Protein AF-A0A821XJA8-F1 (afdb_monomer)

Solvent-accessible surface area (backbone atoms only — not comparable to full-atom values): 6713 Å² total; per-residue (Å²): 133,84,82,81,75,86,78,80,73,77,73,74,68,84,65,78,83,58,29,36,36,31,45,61,35,65,65,41,62,67,61,52,49,42,43,74,75,66,48,59,68,94,32,45,37,33,23,23,78,58,64,69,39,60,55,50,32,31,68,74,67,68,49,44,71,65,47,57,76,68,61,30,64,50,74,44,53,100,81,36,68,76,60,52,75,72,55,80,88,55,79,36,81,44,72,70,83,52,71,86,81,58,55,90,85,80,104

Sequence (107 aa):
MPGKNLNTHAFAVKNDGATLIDFGCYLDQDIRHLVCDGVALGQLCGYDLDPFFIELRYELFRDGEIMRQKKILSEGAIFDDEFLSQVEPADYLYVGSFIHLFDATTQ

Mean predicted aligned error: 7.55 Å

Foldseek 3Di:
DDDPPPPPDPPPPDDDLFAEEEEQCQLVPVVVVVVVVPRDLLRAAYEYADCVSVVVSCVVVVCCVVNVVSNRYDYDDPPDPVRVVVDDDGPYYHYPPPCVVDDPVPD

Structure (mmCIF, N/CA/C/O backbone):
data_AF-A0A821XJA8-F1
#
_entry.id   AF-A0A821XJA8-F1
#
loop_
_atom_site.group_PDB
_atom_site.id
_atom_site.type_symbol
_atom_site.label_atom_id
_atom_site.label_alt_id
_atom_site.label_comp_id
_atom_site.label_asym_id
_atom_site.label_entity_id
_atom_site.label_seq_id
_atom_site.pdbx_PDB_ins_code
_atom_site.Cartn_x
_atom_site.Cartn_y
_atom_site.Cartn_z
_atom_site.occupancy
_atom_site.B_iso_or_equiv
_atom_site.auth_seq_id
_atom_site.auth_comp_id
_atom_site.auth_asym_id
_atom_site.auth_atom_id
_atom_site.pdbx_PDB_model_num
ATOM 1 N N . MET A 1 1 ? -48.395 3.935 17.322 1.00 41.75 1 MET A N 1
ATOM 2 C CA . MET A 1 1 ? -47.707 2.748 16.766 1.00 41.75 1 MET A CA 1
ATOM 3 C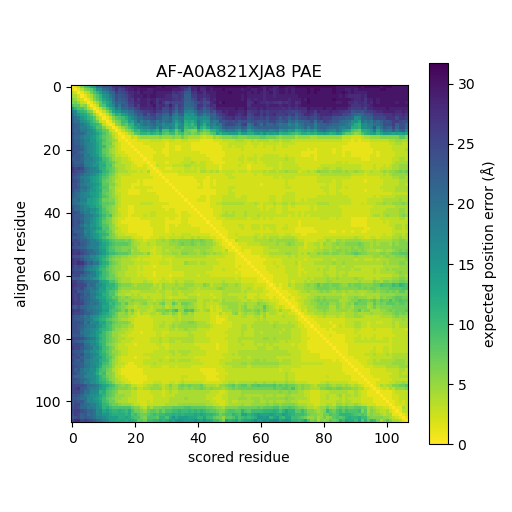 C . MET A 1 1 ? -46.261 2.787 17.240 1.00 41.75 1 MET A C 1
ATOM 5 O O . MET A 1 1 ? -45.710 3.882 17.254 1.00 41.75 1 MET A O 1
ATOM 9 N N . PRO A 1 2 ? -45.692 1.668 17.716 1.00 39.12 2 PRO A N 1
ATOM 10 C CA . PRO A 1 2 ? -44.370 1.642 18.336 1.00 39.12 2 PRO A CA 1
ATOM 11 C C . PRO A 1 2 ? -43.270 1.899 17.299 1.00 39.12 2 PRO A C 1
ATOM 13 O O . PRO A 1 2 ? -43.425 1.569 16.122 1.00 39.12 2 PRO A O 1
ATOM 16 N N . GLY A 1 3 ? -42.184 2.529 17.752 1.00 48.91 3 GLY A N 1
ATOM 17 C CA . GLY A 1 3 ? -41.041 2.919 16.935 1.00 48.91 3 GLY A CA 1
ATOM 18 C C . GLY A 1 3 ? -40.404 1.727 16.228 1.00 48.91 3 GLY A C 1
ATOM 19 O O . GLY A 1 3 ? -40.116 0.700 16.841 1.00 48.91 3 GLY A O 1
ATOM 20 N N . LYS A 1 4 ? -40.176 1.872 14.922 1.00 43.41 4 LYS A N 1
ATOM 21 C CA . LYS A 1 4 ? -39.330 0.949 14.170 1.00 43.41 4 LYS A CA 1
ATOM 22 C C . LYS A 1 4 ? -37.896 1.114 14.671 1.00 43.41 4 LYS A C 1
ATOM 24 O O . LYS A 1 4 ? -37.245 2.105 14.359 1.00 43.41 4 LYS A O 1
ATOM 29 N N . ASN A 1 5 ? -37.422 0.140 15.444 1.00 44.12 5 ASN A N 1
ATOM 30 C CA . ASN A 1 5 ? -35.996 -0.082 15.646 1.00 44.12 5 ASN A CA 1
ATOM 31 C C . ASN A 1 5 ? -35.363 -0.331 14.271 1.00 44.12 5 ASN A C 1
ATOM 33 O O . ASN A 1 5 ? -35.61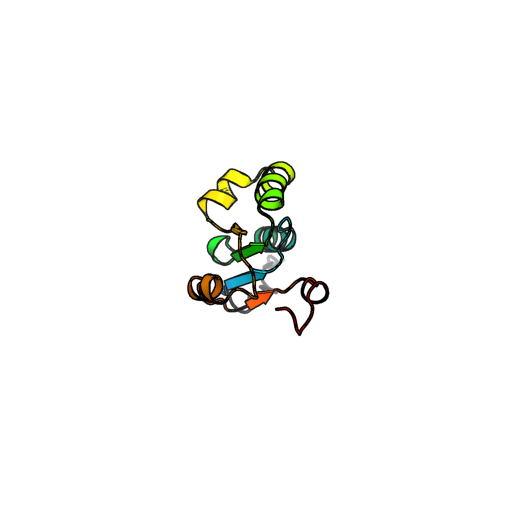4 -1.362 13.649 1.00 44.12 5 ASN A O 1
ATOM 37 N N . LEU A 1 6 ? -34.553 0.617 13.800 1.00 49.91 6 LEU A N 1
ATOM 38 C CA . LEU A 1 6 ? -33.818 0.540 12.531 1.00 49.91 6 LEU A CA 1
ATOM 39 C C . LEU A 1 6 ? -32.637 -0.456 12.567 1.00 49.91 6 LEU A C 1
ATOM 41 O O . LEU A 1 6 ? -31.915 -0.587 11.588 1.00 49.91 6 LEU A O 1
ATOM 45 N N . ASN A 1 7 ? -32.471 -1.218 13.652 1.00 49.31 7 ASN A N 1
ATOM 46 C CA . ASN A 1 7 ? -31.355 -2.146 13.848 1.00 49.31 7 ASN A CA 1
ATOM 47 C C . ASN A 1 7 ? -31.755 -3.605 13.575 1.00 49.31 7 ASN A C 1
ATOM 49 O O . ASN A 1 7 ? -31.724 -4.423 14.490 1.00 49.31 7 ASN A O 1
ATOM 53 N N . THR A 1 8 ? -32.168 -3.956 12.354 1.00 42.84 8 THR A N 1
ATOM 54 C CA . THR A 1 8 ? -32.456 -5.375 12.018 1.00 42.84 8 THR A CA 1
ATOM 55 C C . THR A 1 8 ? -31.569 -5.997 10.948 1.00 42.84 8 THR A C 1
ATOM 57 O O . THR A 1 8 ? -31.634 -7.207 10.763 1.00 42.84 8 THR A O 1
ATOM 60 N N . HIS A 1 9 ? -30.638 -5.245 10.361 1.00 46.31 9 HIS A N 1
ATOM 61 C CA . HIS A 1 9 ? -29.560 -5.813 9.549 1.00 46.31 9 HIS A CA 1
ATOM 62 C C . HIS A 1 9 ? -28.240 -5.117 9.879 1.00 46.31 9 HIS A C 1
ATOM 64 O O . HIS A 1 9 ? -27.657 -4.436 9.043 1.00 46.31 9 HIS A O 1
ATOM 70 N N . ALA A 1 10 ? -27.768 -5.261 11.121 1.00 50.31 10 ALA A N 1
ATOM 71 C CA . ALA A 1 10 ? -26.337 -5.128 11.346 1.00 50.31 10 ALA A CA 1
ATOM 72 C C . ALA A 1 10 ? -25.695 -6.264 10.542 1.00 50.31 10 ALA A C 1
ATOM 74 O O . ALA A 1 10 ? -25.738 -7.422 10.960 1.00 50.31 10 ALA A O 1
ATOM 75 N N . PHE A 1 11 ? -25.213 -5.962 9.336 1.00 50.88 11 PHE A N 1
ATOM 76 C CA . PHE A 1 11 ? -24.294 -6.851 8.650 1.00 50.88 11 PHE A CA 1
ATOM 77 C C . PHE A 1 11 ? -23.124 -7.012 9.612 1.00 50.88 11 PHE A C 1
ATOM 79 O O . PHE A 1 11 ? -22.392 -6.058 9.864 1.00 50.88 11 PHE A O 1
ATOM 86 N N . ALA A 1 12 ? -23.022 -8.176 10.252 1.00 50.12 12 ALA A N 1
ATOM 87 C CA . ALA A 1 12 ? -21.843 -8.489 11.031 1.00 50.12 12 ALA A CA 1
ATOM 88 C C . ALA A 1 12 ? -20.665 -8.399 10.059 1.00 50.12 12 ALA A C 1
ATOM 90 O O . ALA A 1 12 ? -20.620 -9.153 9.083 1.00 50.12 12 ALA A O 1
ATOM 91 N N . VAL A 1 13 ? -19.773 -7.434 10.283 1.00 57.56 13 VAL A N 1
ATOM 92 C CA . VAL A 1 13 ? -18.546 -7.308 9.502 1.00 57.56 13 VAL A CA 1
ATOM 93 C C . VAL A 1 13 ? -17.775 -8.598 9.734 1.00 57.56 13 VAL A C 1
ATOM 95 O O . VAL A 1 13 ? -17.372 -8.919 10.853 1.00 57.56 13 VAL A O 1
ATOM 98 N N . LYS A 1 14 ? -17.675 -9.413 8.686 1.00 56.94 14 LYS A N 1
ATOM 99 C CA . LYS A 1 14 ? -16.933 -10.665 8.740 1.00 56.94 14 LYS A CA 1
ATOM 100 C C . LYS A 1 14 ? -15.455 -10.264 8.803 1.00 56.94 14 LYS A C 1
ATOM 102 O O . LYS A 1 14 ? -14.973 -9.658 7.857 1.00 56.94 14 LYS A O 1
ATOM 107 N N . ASN A 1 15 ? -14.788 -10.587 9.912 1.00 68.88 15 ASN A N 1
ATOM 108 C CA . ASN A 1 15 ? -13.381 -10.275 10.208 1.00 68.88 15 ASN A CA 1
ATOM 109 C C . ASN A 1 15 ? -13.087 -8.800 10.548 1.00 68.88 15 ASN A C 1
ATOM 111 O O . ASN A 1 15 ? -12.221 -8.168 9.947 1.00 68.88 15 ASN A O 1
ATOM 115 N N . ASP A 1 16 ? -13.791 -8.276 11.556 1.00 80.38 16 ASP A N 1
ATOM 116 C CA . ASP A 1 16 ? -13.417 -7.022 12.223 1.00 80.38 16 ASP A CA 1
ATOM 117 C C . ASP A 1 16 ? -11.957 -7.089 12.713 1.00 80.38 16 ASP A C 1
ATOM 119 O O . ASP A 1 16 ? -11.578 -8.016 13.433 1.00 80.38 16 ASP A O 1
ATOM 123 N N . GLY A 1 17 ? -11.133 -6.140 12.271 1.00 87.50 17 GLY A N 1
ATOM 124 C CA . GLY A 1 17 ? -9.701 -6.082 12.573 1.00 87.50 17 GLY A CA 1
ATOM 125 C C . GLY A 1 17 ? -8.755 -6.795 11.598 1.00 87.50 17 GLY A C 1
ATOM 126 O O . GLY A 1 17 ? -7.548 -6.671 11.787 1.00 87.50 17 GLY A O 1
ATOM 127 N N . ALA A 1 18 ? -9.242 -7.488 10.560 1.00 93.38 18 ALA A N 1
ATOM 128 C CA . ALA A 1 18 ? -8.349 -8.123 9.583 1.00 93.38 18 ALA A CA 1
ATOM 129 C C . ALA A 1 18 ? -7.505 -7.104 8.808 1.00 93.38 18 ALA A C 1
ATOM 131 O O . ALA A 1 18 ? -7.980 -6.005 8.510 1.00 93.38 18 ALA A O 1
ATOM 132 N N . THR A 1 19 ? -6.276 -7.476 8.462 1.00 95.31 19 THR A N 1
ATOM 133 C CA . THR A 1 19 ? -5.343 -6.616 7.729 1.00 95.31 19 THR A CA 1
ATOM 134 C C . THR A 1 19 ? -5.238 -6.983 6.251 1.00 95.31 19 THR A C 1
ATOM 136 O O . THR A 1 19 ? -5.470 -8.125 5.848 1.00 95.31 19 THR A O 1
ATOM 139 N N . LEU A 1 20 ? -4.893 -6.000 5.420 1.00 96.00 20 LEU A N 1
ATOM 140 C CA . LEU A 1 20 ? -4.734 -6.157 3.979 1.00 96.00 20 LEU A CA 1
ATOM 141 C C . LEU A 1 20 ? -3.471 -5.448 3.493 1.00 96.00 20 LEU A C 1
ATOM 143 O O . LEU A 1 20 ? -3.229 -4.292 3.841 1.00 96.00 20 LEU A O 1
ATOM 147 N N . ILE A 1 21 ? -2.713 -6.137 2.641 1.00 97.06 21 ILE A N 1
ATOM 148 C CA . ILE A 1 21 ? -1.657 -5.540 1.822 1.00 97.06 21 ILE A CA 1
ATOM 149 C C . ILE A 1 21 ? -2.132 -5.483 0.369 1.00 97.06 21 ILE A C 1
ATOM 151 O O . ILE A 1 21 ? -2.557 -6.497 -0.184 1.00 97.06 21 ILE A O 1
ATOM 155 N N . ASP A 1 22 ? -2.034 -4.308 -0.241 1.00 96.31 22 ASP A N 1
ATOM 156 C CA . ASP A 1 22 ? -2.258 -4.059 -1.664 1.00 96.31 22 ASP A CA 1
ATOM 157 C C . ASP A 1 22 ? -0.905 -3.913 -2.377 1.00 96.31 22 ASP A C 1
ATOM 159 O O . ASP A 1 22 ? -0.172 -2.947 -2.151 1.00 96.31 22 ASP A O 1
ATOM 163 N N . PHE A 1 23 ? -0.549 -4.893 -3.206 1.00 95.75 23 PHE A N 1
ATOM 164 C CA . PHE A 1 23 ? 0.637 -4.815 -4.057 1.00 95.75 23 PHE A CA 1
ATOM 165 C C . PHE A 1 23 ? 0.274 -4.248 -5.429 1.00 95.75 23 PHE A C 1
ATOM 167 O O . PHE A 1 23 ? -0.757 -4.601 -6.001 1.00 95.75 23 PHE A O 1
ATOM 174 N N . GLY A 1 24 ? 1.156 -3.418 -5.988 1.00 94.06 24 GLY A N 1
ATOM 175 C CA . GLY A 1 24 ? 0.878 -2.715 -7.241 1.00 94.06 24 GLY A CA 1
ATOM 176 C C . GLY A 1 24 ? -0.253 -1.699 -7.079 1.00 94.06 24 GLY A C 1
ATOM 177 O O . GLY A 1 24 ? -1.118 -1.584 -7.948 1.00 94.06 24 GLY A O 1
ATOM 178 N N . CYS A 1 25 ? -0.276 -1.004 -5.939 1.00 93.44 25 CYS A N 1
ATOM 179 C CA . CYS A 1 25 ? -1.379 -0.141 -5.525 1.00 93.44 25 CYS A CA 1
ATOM 180 C C . CYS A 1 25 ? -1.504 1.162 -6.344 1.00 93.44 25 CYS A C 1
ATOM 182 O O . CYS A 1 25 ? -2.520 1.855 -6.259 1.00 93.44 25 CYS A O 1
ATOM 184 N N . TYR A 1 26 ? -0.512 1.501 -7.173 1.00 93.19 26 TYR A N 1
ATOM 185 C CA . TYR A 1 26 ? -0.443 2.657 -8.069 1.00 93.19 26 TYR A CA 1
ATOM 186 C C . TYR A 1 26 ? -0.703 4.006 -7.373 1.00 93.19 26 TYR A C 1
ATOM 188 O O . TYR A 1 26 ? 0.220 4.661 -6.886 1.00 93.19 26 TYR A O 1
ATOM 196 N N . LEU A 1 27 ? -1.966 4.437 -7.325 1.00 92.25 27 LEU A N 1
ATOM 197 C CA . LEU A 1 27 ? -2.419 5.673 -6.672 1.00 92.25 27 LEU A CA 1
ATOM 198 C C . LEU A 1 27 ? -3.306 5.402 -5.438 1.00 92.25 27 LEU A C 1
ATOM 200 O O . LEU A 1 27 ? -3.909 6.327 -4.905 1.00 92.25 27 LEU A O 1
ATOM 204 N N . ASP A 1 28 ? -3.425 4.146 -5.011 1.00 90.44 28 ASP A N 1
ATOM 205 C CA . ASP A 1 28 ? -4.230 3.619 -3.896 1.00 90.44 28 ASP A CA 1
ATOM 206 C C . ASP A 1 28 ? -5.687 4.070 -3.890 1.00 90.44 28 ASP A C 1
ATOM 208 O O . ASP A 1 28 ? -6.215 4.592 -2.903 1.00 90.44 28 ASP A O 1
ATOM 212 N N . GLN A 1 29 ? -6.357 3.878 -5.019 1.00 91.94 29 GLN A N 1
ATOM 213 C CA . GLN A 1 29 ? -7.801 4.087 -5.095 1.00 91.94 29 GLN A CA 1
ATOM 214 C C . GLN A 1 29 ? -8.549 3.041 -4.263 1.00 91.94 29 GLN A C 1
ATOM 216 O O . GLN A 1 29 ? -9.467 3.400 -3.528 1.00 91.94 29 GLN A O 1
ATOM 221 N N . ASP A 1 30 ? -8.106 1.784 -4.311 1.00 92.69 30 ASP A N 1
ATOM 222 C CA . ASP A 1 30 ? -8.749 0.676 -3.602 1.00 92.69 30 ASP A CA 1
ATOM 223 C C . ASP A 1 30 ? -8.574 0.806 -2.078 1.00 92.69 30 ASP A C 1
ATOM 225 O O . ASP A 1 30 ? -9.552 0.716 -1.335 1.00 92.69 30 ASP A O 1
ATOM 229 N N . ILE A 1 31 ? -7.376 1.161 -1.594 1.00 93.00 31 ILE A N 1
ATOM 230 C CA . ILE A 1 31 ? -7.147 1.483 -0.171 1.00 93.00 31 ILE A CA 1
ATOM 231 C C . ILE A 1 31 ? -8.062 2.626 0.289 1.00 93.00 31 ILE A C 1
ATOM 233 O O . ILE A 1 31 ? -8.687 2.533 1.346 1.00 93.00 31 ILE A O 1
ATOM 237 N N . ARG A 1 32 ? -8.179 3.707 -0.492 1.00 92.50 32 ARG A N 1
ATOM 238 C CA . ARG A 1 32 ? -9.051 4.842 -0.142 1.00 92.50 32 ARG A CA 1
ATOM 239 C C . ARG A 1 32 ? -10.524 4.453 -0.131 1.00 92.50 32 ARG A C 1
ATOM 241 O O . ARG A 1 32 ? -11.258 4.918 0.737 1.00 92.50 32 ARG A O 1
ATOM 248 N N . HIS A 1 33 ? -10.939 3.578 -1.041 1.00 93.25 33 HIS A N 1
ATOM 249 C CA . HIS A 1 33 ? -12.283 3.012 -1.042 1.00 93.25 33 HIS A CA 1
ATOM 250 C C . HIS A 1 33 ? -12.563 2.250 0.258 1.00 93.25 33 HIS A C 1
ATOM 252 O O . HIS A 1 33 ? -13.565 2.514 0.915 1.00 93.25 33 HIS A O 1
ATOM 258 N N . LEU A 1 34 ? -11.638 1.387 0.690 1.00 92.50 34 LEU A N 1
ATOM 259 C CA . LEU A 1 34 ? -11.764 0.636 1.945 1.00 92.50 34 LEU A CA 1
ATOM 260 C C . LEU A 1 34 ? -11.837 1.555 3.172 1.00 92.50 34 LEU A C 1
ATOM 262 O O . LEU A 1 34 ? -12.633 1.316 4.080 1.00 92.50 34 LEU A O 1
ATOM 266 N N . VAL A 1 35 ? -11.055 2.637 3.194 1.00 91.62 35 VAL A N 1
ATOM 267 C CA . VAL A 1 35 ? -11.139 3.653 4.257 1.00 91.62 35 VAL A CA 1
ATOM 268 C C . VAL A 1 35 ? -12.508 4.336 4.259 1.00 91.62 35 VAL A C 1
ATOM 270 O O . VAL A 1 35 ? -13.095 4.524 5.326 1.00 91.62 35 VAL A O 1
ATOM 273 N N . CYS A 1 36 ? -13.046 4.686 3.086 1.00 90.88 36 CYS A N 1
ATOM 274 C CA . CYS A 1 36 ? -14.397 5.238 2.958 1.00 90.88 36 CYS A CA 1
ATOM 275 C C . CYS A 1 36 ? -15.483 4.265 3.442 1.00 90.88 36 CYS A C 1
ATOM 277 O O . CYS A 1 36 ? -16.458 4.711 4.047 1.00 90.88 36 CYS A O 1
ATOM 279 N N . ASP A 1 37 ? -15.283 2.961 3.247 1.00 90.44 37 ASP A N 1
ATOM 280 C CA . ASP A 1 37 ? -16.167 1.897 3.738 1.00 90.44 37 ASP A CA 1
ATOM 281 C C . ASP A 1 37 ? -16.006 1.607 5.243 1.00 90.44 37 ASP A C 1
ATOM 283 O O . ASP A 1 37 ? -16.748 0.804 5.813 1.00 90.44 37 ASP A O 1
ATOM 287 N N . GLY A 1 38 ? -15.081 2.296 5.917 1.00 89.38 38 GLY A N 1
ATOM 288 C CA . GLY A 1 38 ? -14.908 2.251 7.367 1.00 89.38 38 GLY A CA 1
ATOM 289 C C . GLY A 1 38 ? -13.781 1.345 7.858 1.00 89.38 38 GLY A C 1
ATOM 290 O O . GLY A 1 38 ? -13.668 1.145 9.068 1.00 89.38 38 GLY A O 1
ATOM 291 N N . VAL A 1 39 ? -12.930 0.821 6.971 1.00 91.00 39 VAL A N 1
ATOM 292 C CA . VAL A 1 39 ? -11.725 0.084 7.378 1.00 91.00 39 VAL A CA 1
ATOM 293 C C . VAL A 1 39 ? -10.726 1.053 8.011 1.00 91.00 39 VAL A C 1
ATOM 295 O O . VAL A 1 39 ? -10.434 2.123 7.470 1.00 91.00 39 VAL A O 1
ATOM 298 N N . ALA A 1 40 ? -10.186 0.701 9.180 1.00 91.44 40 ALA A N 1
ATOM 299 C CA . ALA A 1 40 ? -9.229 1.565 9.852 1.00 91.44 40 ALA A CA 1
ATOM 300 C C . ALA A 1 40 ? -7.908 1.599 9.076 1.00 91.44 40 ALA A C 1
ATOM 302 O O . ALA A 1 40 ? -7.387 0.561 8.683 1.00 91.44 40 ALA A O 1
ATOM 303 N N . LEU A 1 41 ? -7.304 2.784 8.942 1.00 91.31 41 LEU A N 1
ATOM 304 C CA . LEU A 1 41 ? -6.022 2.953 8.244 1.00 91.31 41 LEU A CA 1
ATOM 305 C C . LEU A 1 41 ? -4.947 1.970 8.730 1.00 91.31 41 LEU A C 1
ATOM 307 O O . LEU A 1 41 ? -4.230 1.415 7.918 1.00 91.31 41 LEU A O 1
ATOM 311 N N . GLY A 1 42 ? -4.870 1.691 10.035 1.00 91.75 42 GLY A N 1
ATOM 312 C CA . GLY A 1 42 ? -3.884 0.752 10.589 1.00 91.75 42 GLY A CA 1
ATOM 313 C C . GLY A 1 42 ? -4.057 -0.713 10.163 1.00 91.75 42 GLY A C 1
ATOM 314 O O . GLY A 1 42 ? -3.215 -1.529 10.515 1.00 91.75 42 GLY A O 1
ATOM 315 N N . GLN A 1 43 ? -5.132 -1.047 9.449 1.00 93.44 43 GLN A N 1
ATOM 316 C CA . GLN A 1 43 ? -5.366 -2.371 8.872 1.00 93.44 43 GLN A CA 1
ATOM 317 C C . GLN A 1 43 ? -4.873 -2.481 7.425 1.00 93.44 43 GLN A C 1
ATOM 319 O O . GLN A 1 43 ? -4.925 -3.565 6.856 1.00 93.44 43 GLN A O 1
ATOM 324 N N . LEU A 1 44 ? -4.449 -1.380 6.806 1.00 94.94 44 LEU A N 1
ATOM 325 C CA . LEU A 1 44 ? -4.151 -1.317 5.381 1.00 94.94 44 LEU A CA 1
ATOM 326 C C . LEU A 1 44 ? -2.674 -1.000 5.173 1.00 94.94 44 LEU A C 1
ATOM 328 O O . LEU A 1 44 ? -2.110 -0.154 5.864 1.00 94.94 44 LEU A O 1
ATOM 332 N N . CYS A 1 45 ? -2.065 -1.644 4.188 1.00 95.50 45 CYS A N 1
ATOM 333 C CA . CYS A 1 45 ? -0.747 -1.290 3.687 1.00 95.50 45 CYS A CA 1
ATOM 334 C C . CYS A 1 45 ? -0.739 -1.381 2.157 1.00 95.50 45 CYS A C 1
ATOM 336 O O . CYS A 1 45 ? -1.407 -2.244 1.592 1.00 95.50 45 CYS A O 1
ATOM 338 N N . GLY A 1 46 ? -0.010 -0.494 1.490 1.00 94.50 46 GLY A N 1
ATOM 339 C CA . GLY A 1 46 ? 0.112 -0.444 0.038 1.00 94.50 46 GLY A CA 1
ATOM 340 C C . GLY A 1 46 ? 1.566 -0.322 -0.395 1.00 94.50 46 GLY A C 1
ATOM 341 O O . GLY A 1 46 ? 2.301 0.521 0.131 1.00 94.50 46 GLY A O 1
ATOM 342 N N . TYR A 1 47 ? 1.953 -1.133 -1.377 1.00 94.69 47 TYR A N 1
ATOM 343 C CA . TYR A 1 47 ? 3.282 -1.112 -1.979 1.00 94.69 47 TYR A CA 1
ATOM 344 C C . TYR A 1 47 ? 3.204 -0.990 -3.498 1.00 94.69 47 TYR A C 1
ATOM 346 O O . TYR A 1 47 ? 2.460 -1.718 -4.156 1.00 94.69 47 TYR A O 1
ATOM 354 N N . ASP A 1 48 ? 4.014 -0.095 -4.057 1.00 93.69 48 ASP A N 1
ATOM 355 C CA . ASP A 1 48 ? 4.222 0.025 -5.501 1.00 93.69 48 ASP A CA 1
ATOM 356 C C . ASP A 1 48 ? 5.712 0.225 -5.811 1.00 93.69 48 ASP A C 1
ATOM 358 O O . ASP A 1 48 ? 6.492 0.571 -4.925 1.00 93.69 48 ASP A O 1
ATOM 362 N N . LEU A 1 49 ? 6.113 0.006 -7.061 1.00 91.56 49 LEU A N 1
ATOM 363 C CA . LEU A 1 49 ? 7.512 0.057 -7.484 1.00 91.56 49 LEU A CA 1
ATOM 364 C C . LEU A 1 49 ? 8.013 1.481 -7.702 1.00 91.56 49 LEU A C 1
ATOM 366 O O . LEU A 1 49 ? 9.189 1.751 -7.487 1.00 91.56 49 LEU A O 1
ATOM 370 N N . ASP A 1 50 ? 7.155 2.374 -8.199 1.00 88.44 50 ASP A N 1
ATOM 371 C CA . ASP A 1 50 ? 7.609 3.684 -8.662 1.00 88.44 50 ASP A CA 1
ATOM 372 C C . ASP A 1 50 ? 7.288 4.790 -7.636 1.00 88.44 50 ASP A C 1
ATOM 374 O O . ASP A 1 50 ? 6.119 5.174 -7.459 1.00 88.44 50 ASP A O 1
ATOM 378 N N . PRO A 1 51 ? 8.314 5.367 -6.978 1.00 83.19 51 PRO A N 1
ATOM 379 C CA . PRO A 1 51 ? 8.128 6.433 -6.003 1.00 83.19 51 PRO A CA 1
ATOM 380 C C . PRO A 1 51 ? 7.563 7.721 -6.618 1.00 83.19 51 PRO A C 1
ATOM 382 O O . PRO A 1 51 ? 7.012 8.551 -5.892 1.00 83.19 51 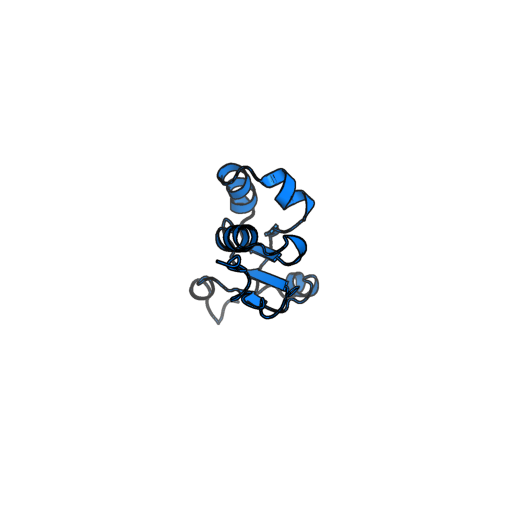PRO A O 1
ATOM 385 N N . PHE A 1 52 ? 7.614 7.902 -7.942 1.00 87.50 52 PHE A N 1
ATOM 386 C CA . PHE A 1 52 ? 6.942 9.020 -8.607 1.00 87.50 52 PHE A CA 1
ATOM 387 C C . PHE A 1 52 ? 5.434 9.029 -8.317 1.00 87.50 52 PHE A C 1
ATOM 389 O O . PHE A 1 52 ? 4.858 10.077 -8.003 1.00 87.50 52 PHE A O 1
ATOM 396 N N . PHE A 1 53 ? 4.789 7.858 -8.340 1.00 85.38 53 PHE A N 1
ATOM 397 C CA . PHE A 1 53 ? 3.363 7.759 -8.033 1.00 85.38 53 PHE A CA 1
ATOM 398 C C . PHE A 1 53 ? 3.073 7.972 -6.544 1.00 85.38 53 PHE A C 1
ATOM 400 O O . PHE A 1 53 ? 1.949 8.339 -6.197 1.00 85.38 53 PHE A O 1
ATOM 407 N N . ILE A 1 54 ? 4.066 7.798 -5.658 1.00 80.62 54 ILE A N 1
ATOM 408 C CA . ILE A 1 54 ? 3.951 8.115 -4.222 1.00 80.62 54 ILE A CA 1
ATOM 409 C C . ILE A 1 54 ? 3.679 9.597 -4.006 1.00 80.62 54 ILE A C 1
ATOM 411 O O . ILE A 1 54 ? 2.794 9.936 -3.232 1.00 80.62 54 ILE A O 1
ATOM 415 N N . GLU A 1 55 ? 4.364 10.496 -4.697 1.00 85.62 55 GLU A N 1
ATOM 416 C CA . GLU A 1 55 ? 4.095 11.926 -4.522 1.00 85.62 55 GLU A CA 1
ATOM 417 C C . GLU A 1 55 ? 2.808 12.356 -5.238 1.00 85.62 55 GLU A C 1
ATOM 419 O O . GLU A 1 55 ? 1.980 13.069 -4.661 1.00 85.62 55 GLU A O 1
ATOM 424 N N . LEU A 1 56 ? 2.581 11.842 -6.451 1.00 91.31 56 LEU A N 1
ATOM 425 C CA . LEU A 1 56 ? 1.416 12.196 -7.263 1.00 91.31 56 LEU A CA 1
ATOM 426 C C . LEU A 1 56 ? 0.083 11.872 -6.574 1.00 91.31 56 LEU A C 1
ATOM 428 O O . LEU A 1 56 ? -0.860 12.663 -6.639 1.00 91.31 56 LEU A O 1
ATOM 432 N N . ARG A 1 57 ? -0.024 10.728 -5.891 1.00 89.25 57 ARG A N 1
ATOM 433 C CA . ARG A 1 57 ? -1.273 10.354 -5.210 1.00 89.25 57 ARG A CA 1
ATOM 434 C C . ARG A 1 57 ? -1.640 11.324 -4.087 1.00 89.25 57 ARG A C 1
ATOM 436 O O . ARG A 1 57 ? -2.812 11.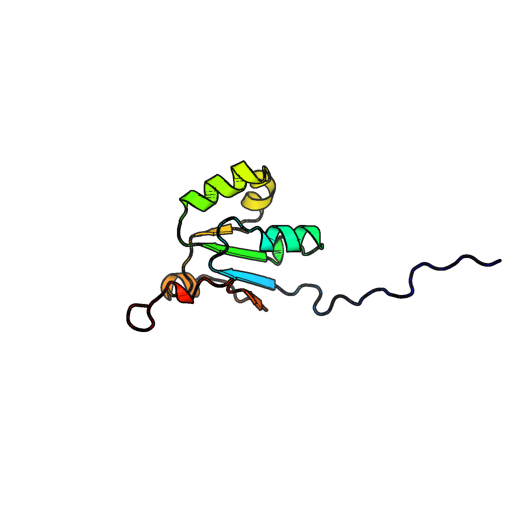653 -3.930 1.00 89.25 57 ARG A O 1
ATOM 443 N N . TYR A 1 58 ? -0.667 11.843 -3.338 1.00 90.25 58 TYR A N 1
ATOM 444 C CA . TYR A 1 58 ? -0.966 12.804 -2.275 1.00 90.25 58 TYR A CA 1
ATOM 445 C C . TYR A 1 58 ? -1.423 14.149 -2.830 1.00 90.25 58 TYR A C 1
ATOM 447 O O . TYR A 1 58 ? -2.294 14.783 -2.236 1.00 90.25 58 TYR A O 1
ATOM 455 N N . GLU A 1 59 ? -0.881 14.572 -3.973 1.00 91.62 59 GLU A N 1
ATOM 456 C CA . GLU A 1 59 ? -1.368 15.757 -4.679 1.00 91.62 59 GLU A CA 1
ATOM 457 C C . GLU A 1 59 ? -2.808 15.559 -5.176 1.00 91.62 59 GLU A C 1
ATOM 459 O O . GLU A 1 59 ? -3.661 16.430 -4.979 1.00 91.62 59 GLU A O 1
ATOM 464 N N . LEU A 1 60 ? -3.091 14.395 -5.769 1.00 94.31 60 LEU A N 1
ATOM 465 C CA . LEU A 1 60 ? -4.396 14.062 -6.337 1.00 94.31 60 LEU A CA 1
ATOM 466 C C . LEU A 1 60 ? -5.502 14.015 -5.273 1.00 94.31 60 LEU A C 1
ATOM 468 O O . LEU A 1 60 ? -6.564 14.610 -5.464 1.00 94.31 60 LEU A O 1
ATOM 472 N N . PHE A 1 61 ? -5.255 13.328 -4.155 1.00 92.75 61 PHE A N 1
ATOM 473 C CA . PHE A 1 61 ? -6.264 13.092 -3.115 1.00 92.75 61 PHE A CA 1
ATOM 474 C C . PHE A 1 61 ? -6.233 14.107 -1.971 1.00 92.75 61 PHE A C 1
ATOM 476 O O . PHE A 1 61 ? -7.206 14.214 -1.227 1.00 92.75 61 PHE A O 1
ATOM 483 N N . ARG A 1 62 ? -5.156 14.896 -1.850 1.00 92.44 62 ARG A N 1
ATOM 484 C CA . ARG A 1 62 ? -4.979 15.942 -0.825 1.00 92.44 62 ARG A CA 1
ATOM 485 C C . ARG A 1 62 ? -5.111 15.427 0.614 1.00 92.44 62 ARG A C 1
ATOM 487 O O . ARG A 1 62 ? -5.558 16.152 1.498 1.00 92.44 62 ARG A O 1
ATOM 494 N N . ASP A 1 63 ? -4.693 14.188 0.848 1.00 90.44 63 ASP A N 1
ATOM 495 C CA . ASP A 1 63 ? -4.813 13.464 2.122 1.00 90.44 63 ASP A CA 1
ATOM 496 C C . ASP A 1 63 ? -3.456 13.068 2.731 1.00 90.44 63 ASP A C 1
ATOM 498 O O . ASP A 1 63 ? -3.383 12.297 3.694 1.00 90.44 63 ASP A O 1
ATOM 502 N N . GLY A 1 64 ? -2.363 13.612 2.186 1.00 85.94 64 GLY A N 1
ATOM 503 C CA . GLY A 1 64 ? -1.007 13.177 2.511 1.00 85.94 64 GLY A CA 1
ATOM 504 C C . GLY A 1 64 ? -0.614 13.303 3.980 1.00 85.94 64 GLY A C 1
ATOM 505 O O . GLY A 1 64 ? 0.176 12.493 4.449 1.00 85.94 64 GLY A O 1
ATOM 506 N N . GLU A 1 65 ? -1.177 14.248 4.737 1.00 87.62 65 GLU A N 1
ATOM 507 C CA . GLU A 1 65 ? -0.885 14.377 6.172 1.00 87.62 65 GLU A CA 1
ATOM 508 C C . GLU A 1 65 ? -1.269 13.103 6.945 1.00 87.62 65 GLU A C 1
ATOM 510 O O . GLU A 1 65 ? -0.438 12.512 7.638 1.00 87.62 65 GLU A O 1
ATOM 515 N N . ILE A 1 66 ? -2.507 12.637 6.764 1.00 86.75 66 ILE A N 1
ATOM 516 C CA . ILE A 1 66 ? -3.055 11.478 7.476 1.00 86.75 66 ILE A CA 1
ATOM 517 C C . ILE A 1 66 ? -2.376 10.190 7.000 1.00 86.75 66 ILE A C 1
ATOM 519 O O . ILE A 1 66 ? -1.948 9.365 7.812 1.00 86.75 66 ILE A O 1
ATOM 523 N N . MET A 1 67 ? -2.240 10.030 5.683 1.00 87.12 67 MET A N 1
ATOM 524 C CA . MET A 1 67 ? -1.699 8.811 5.077 1.00 87.12 67 MET A CA 1
ATOM 525 C C . MET A 1 67 ? -0.211 8.614 5.407 1.00 87.12 67 MET A C 1
ATOM 527 O O . MET A 1 67 ? 0.202 7.508 5.767 1.00 87.12 67 MET A O 1
ATOM 531 N N . ARG A 1 68 ? 0.595 9.688 5.379 1.00 84.50 68 ARG A N 1
ATOM 532 C CA . ARG A 1 68 ? 2.025 9.624 5.732 1.00 84.50 68 ARG A CA 1
ATOM 533 C C . ARG A 1 68 ? 2.246 9.376 7.215 1.00 84.50 68 ARG A C 1
ATOM 535 O O . ARG A 1 68 ? 3.113 8.581 7.566 1.00 84.50 68 ARG A O 1
ATOM 542 N N . GLN A 1 69 ? 1.459 10.010 8.089 1.00 85.12 69 GLN A N 1
ATOM 543 C CA . GLN A 1 69 ? 1.567 9.794 9.535 1.00 85.12 69 GLN A CA 1
ATOM 544 C C . GLN A 1 69 ? 1.378 8.316 9.899 1.00 85.12 69 GLN A C 1
ATOM 546 O O . GLN A 1 69 ? 2.033 7.803 10.807 1.00 85.12 69 GLN A O 1
ATOM 551 N N . LYS A 1 70 ? 0.477 7.635 9.188 1.00 83.75 70 LYS A N 1
ATOM 552 C CA . LYS A 1 70 ? 0.152 6.229 9.414 1.00 83.75 70 LYS A CA 1
ATOM 553 C C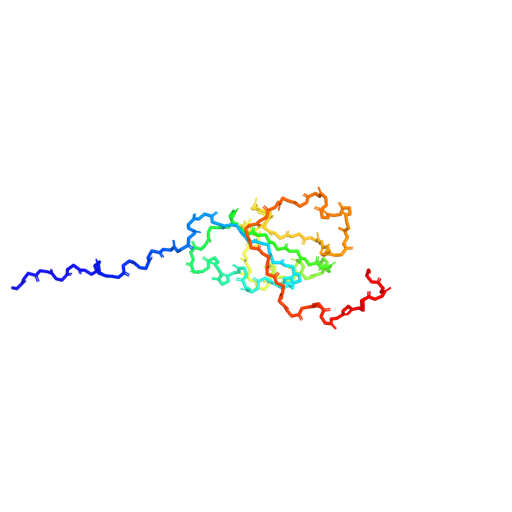 . LYS A 1 70 ? 1.052 5.251 8.656 1.00 83.75 70 LYS A C 1
ATOM 555 O O . LYS A 1 70 ? 0.944 4.062 8.918 1.00 83.75 70 LYS A O 1
ATOM 560 N N . LYS A 1 71 ? 1.960 5.740 7.798 1.00 83.62 71 LYS A N 1
ATOM 561 C CA . LYS A 1 71 ? 2.889 4.926 6.990 1.00 83.62 71 LYS A CA 1
ATOM 562 C C . LYS A 1 71 ? 2.181 3.824 6.191 1.00 83.62 71 LYS A C 1
ATOM 564 O O . LYS A 1 71 ? 2.686 2.718 6.079 1.00 83.62 71 LYS A O 1
ATOM 569 N N . ILE A 1 72 ? 1.008 4.146 5.648 1.00 84.06 72 ILE A N 1
ATOM 570 C CA . ILE A 1 72 ? 0.166 3.184 4.919 1.00 84.06 72 ILE A CA 1
ATOM 571 C C . ILE A 1 72 ? 0.792 2.785 3.585 1.00 84.06 72 ILE A C 1
ATOM 573 O O . ILE A 1 72 ? 0.509 1.717 3.071 1.00 84.06 72 ILE A O 1
ATOM 577 N N . LEU A 1 73 ? 1.614 3.658 3.009 1.00 87.25 73 LEU A N 1
ATOM 578 C CA . LEU A 1 73 ? 2.030 3.585 1.615 1.00 87.25 73 LEU A CA 1
ATOM 579 C C . LEU A 1 73 ? 3.544 3.702 1.533 1.00 87.25 73 LEU A C 1
ATOM 581 O O . LEU A 1 73 ? 4.125 4.603 2.149 1.00 87.25 73 LEU A O 1
ATOM 585 N N . SER A 1 74 ? 4.190 2.798 0.807 1.00 89.56 74 SER A N 1
ATOM 586 C CA . SER A 1 74 ? 5.648 2.757 0.655 1.00 89.56 74 SER A CA 1
ATOM 587 C C . SER A 1 74 ? 6.054 2.148 -0.685 1.00 89.56 74 SER A C 1
ATOM 589 O O . SER A 1 74 ? 5.239 1.556 -1.385 1.00 89.56 74 SER A O 1
ATOM 591 N N . GLU A 1 75 ? 7.320 2.318 -1.051 1.00 92.19 75 GLU A N 1
ATOM 592 C CA . GLU A 1 75 ? 7.911 1.611 -2.188 1.00 92.19 75 GLU A CA 1
ATOM 593 C C . GLU A 1 75 ? 8.162 0.142 -1.816 1.00 92.19 75 GLU A C 1
ATOM 595 O O . GLU A 1 75 ? 8.555 -0.144 -0.680 1.00 92.19 75 GLU A O 1
ATOM 600 N N . GLY A 1 76 ? 7.918 -0.784 -2.743 1.00 92.94 76 GLY A N 1
ATOM 601 C CA . GLY A 1 76 ? 8.156 -2.208 -2.514 1.00 92.94 76 GLY A CA 1
ATOM 602 C C . GLY A 1 76 ? 7.721 -3.105 -3.669 1.00 92.94 76 GLY A C 1
ATOM 603 O O . GLY A 1 76 ? 6.788 -2.785 -4.408 1.00 92.94 76 GLY A O 1
ATOM 604 N N . ALA A 1 77 ? 8.386 -4.253 -3.807 1.00 91.31 77 ALA A N 1
ATOM 605 C CA . ALA A 1 77 ? 8.158 -5.216 -4.880 1.00 91.31 77 ALA A CA 1
ATOM 606 C C . ALA A 1 77 ? 7.730 -6.580 -4.325 1.00 91.31 77 ALA A C 1
ATOM 608 O O . ALA A 1 77 ? 8.387 -7.136 -3.452 1.00 91.31 77 ALA A O 1
ATOM 609 N N . ILE A 1 78 ? 6.670 -7.172 -4.887 1.00 92.88 78 ILE A N 1
ATOM 610 C CA . ILE A 1 78 ? 6.193 -8.510 -4.482 1.00 92.88 78 ILE A CA 1
ATOM 611 C C . ILE A 1 78 ? 7.164 -9.648 -4.860 1.00 92.88 78 ILE A C 1
ATOM 613 O O . ILE A 1 78 ? 6.998 -10.769 -4.396 1.00 92.88 78 ILE A O 1
ATOM 617 N N . PHE A 1 79 ? 8.158 -9.378 -5.708 1.00 92.50 79 PHE A N 1
ATOM 618 C CA . PHE A 1 79 ? 9.163 -10.354 -6.152 1.00 92.50 79 PHE A CA 1
ATOM 619 C C . PHE A 1 79 ? 10.557 -10.101 -5.549 1.00 92.50 79 PHE A C 1
ATOM 621 O O . PHE A 1 79 ? 11.530 -10.706 -5.980 1.00 92.50 79 PHE A O 1
ATOM 628 N N . ASP A 1 80 ? 10.673 -9.203 -4.567 1.00 93.94 80 ASP A N 1
ATOM 629 C CA . ASP A 1 80 ? 11.929 -8.930 -3.863 1.00 93.94 80 ASP A CA 1
ATOM 630 C C . ASP A 1 80 ? 11.917 -9.602 -2.482 1.00 93.94 80 ASP A C 1
ATOM 632 O O . ASP A 1 80 ? 11.271 -9.126 -1.547 1.00 93.94 80 ASP A O 1
ATOM 636 N N . ASP A 1 81 ? 12.646 -10.713 -2.349 1.00 94.56 81 ASP A N 1
ATOM 637 C CA . ASP A 1 81 ? 12.739 -11.489 -1.106 1.00 94.56 81 ASP A CA 1
ATOM 638 C C . ASP A 1 81 ? 13.319 -10.680 0.072 1.00 94.56 81 ASP A C 1
ATOM 640 O O . ASP A 1 81 ? 12.907 -10.874 1.220 1.00 94.56 81 ASP A O 1
ATOM 644 N N . GLU A 1 82 ? 14.269 -9.770 -0.179 1.00 95.31 82 GLU A N 1
ATOM 645 C CA . GLU A 1 82 ? 14.883 -8.952 0.874 1.00 95.31 82 GLU A CA 1
ATOM 646 C C . GLU A 1 82 ? 13.872 -7.940 1.416 1.00 95.31 82 GLU A C 1
ATOM 648 O O . GLU A 1 82 ? 13.745 -7.775 2.635 1.00 95.31 82 GLU A O 1
ATOM 653 N N . PHE A 1 83 ? 13.106 -7.312 0.526 1.00 94.75 83 PHE A N 1
ATOM 654 C CA . PHE A 1 83 ? 11.990 -6.455 0.905 1.00 94.75 83 PHE A CA 1
ATOM 655 C C . PHE A 1 83 ? 10.899 -7.246 1.642 1.00 94.75 83 PHE A C 1
ATOM 657 O O . PHE A 1 83 ? 10.503 -6.856 2.742 1.00 94.75 83 PHE A O 1
ATOM 664 N N . LEU A 1 84 ? 10.453 -8.385 1.100 1.00 94.75 84 LEU A N 1
ATOM 665 C CA . LEU A 1 84 ? 9.402 -9.206 1.711 1.00 94.75 84 LEU A CA 1
ATOM 666 C C . LEU A 1 84 ? 9.777 -9.703 3.111 1.00 94.75 84 LEU A C 1
ATOM 668 O O . LEU A 1 84 ? 8.900 -9.841 3.961 1.00 94.75 84 LEU A O 1
ATOM 672 N N . SER A 1 85 ? 11.067 -9.914 3.390 1.00 95.62 85 SER A N 1
ATOM 673 C CA . SER A 1 85 ? 11.544 -10.290 4.728 1.00 95.62 85 SER A CA 1
ATOM 674 C C . SER A 1 85 ? 11.294 -9.227 5.810 1.00 95.62 85 SER A C 1
ATOM 676 O O . SER A 1 85 ? 11.351 -9.535 7.001 1.00 95.62 85 SER A O 1
ATOM 678 N N . GLN A 1 86 ? 11.011 -7.987 5.401 1.00 94.25 86 GLN A N 1
ATOM 679 C CA . GLN A 1 86 ? 10.744 -6.836 6.269 1.00 94.25 86 GLN A CA 1
ATOM 680 C C . GLN A 1 86 ? 9.253 -6.474 6.337 1.00 94.25 86 GLN A C 1
ATOM 682 O O . GLN A 1 86 ? 8.872 -5.592 7.109 1.00 94.25 86 GLN A O 1
ATOM 687 N N . VAL A 1 87 ? 8.411 -7.119 5.525 1.00 93.81 87 VAL A N 1
ATOM 688 C CA . VAL A 1 87 ? 6.968 -6.869 5.479 1.00 93.81 87 VAL A CA 1
ATOM 689 C C . VAL A 1 87 ? 6.271 -7.705 6.546 1.00 93.81 87 VAL A C 1
ATOM 691 O O . VAL A 1 87 ? 6.415 -8.926 6.601 1.00 93.81 87 VAL A O 1
ATOM 694 N N . GLU A 1 88 ? 5.480 -7.045 7.390 1.00 93.00 88 GLU A N 1
ATOM 695 C CA . GLU A 1 88 ? 4.643 -7.735 8.372 1.00 93.00 88 GLU A CA 1
ATOM 696 C C . GLU A 1 88 ? 3.542 -8.546 7.663 1.00 93.00 88 GLU A C 1
ATOM 698 O O . GLU A 1 88 ? 2.900 -8.026 6.746 1.00 93.00 88 GLU A O 1
ATOM 703 N N . PRO A 1 89 ? 3.275 -9.800 8.072 1.00 93.81 89 PRO A N 1
ATOM 704 C CA . PRO A 1 89 ? 2.201 -10.598 7.491 1.00 93.81 89 PRO A CA 1
ATOM 705 C C . PRO A 1 89 ? 0.825 -9.931 7.617 1.00 93.81 89 PRO A C 1
ATOM 707 O O . PRO A 1 89 ? 0.503 -9.330 8.644 1.00 93.81 89 PRO A O 1
ATOM 710 N N . ALA A 1 90 ? -0.019 -10.119 6.602 1.00 94.50 90 ALA A N 1
ATOM 711 C CA . ALA A 1 90 ? -1.408 -9.671 6.604 1.00 94.50 90 ALA A CA 1
ATOM 712 C C . ALA A 1 90 ? -2.388 -10.825 6.370 1.00 94.50 90 ALA A C 1
ATOM 714 O O . ALA A 1 90 ? -2.019 -11.861 5.814 1.00 94.50 90 ALA A O 1
ATOM 715 N N . ASP A 1 91 ? -3.647 -10.639 6.773 1.00 96.00 91 ASP A N 1
ATOM 716 C CA . ASP A 1 91 ? -4.704 -11.634 6.550 1.00 96.00 91 ASP A CA 1
ATOM 717 C C . ASP A 1 91 ? -5.060 -11.772 5.063 1.00 96.00 91 ASP A C 1
ATOM 719 O O . ASP A 1 91 ? -5.407 -12.859 4.591 1.00 96.00 91 ASP A O 1
ATOM 723 N N . TYR A 1 92 ? -4.965 -10.667 4.319 1.00 95.25 92 TYR A N 1
ATOM 724 C CA . TYR A 1 92 ? -5.287 -10.597 2.900 1.00 95.25 92 TYR A CA 1
ATOM 725 C C . TYR A 1 92 ? -4.157 -9.965 2.089 1.00 95.25 92 TYR A C 1
ATOM 727 O O . TYR A 1 92 ? -3.593 -8.938 2.465 1.00 95.25 92 TYR A O 1
ATOM 735 N N . LEU A 1 93 ? -3.892 -10.554 0.923 1.00 94.75 93 LEU A N 1
ATOM 736 C CA . LEU A 1 93 ? -3.101 -9.944 -0.140 1.00 94.75 93 LEU A CA 1
ATOM 737 C C . LEU A 1 93 ? -4.034 -9.607 -1.297 1.00 94.75 93 LEU A C 1
ATOM 739 O O . LEU A 1 93 ? -4.715 -10.489 -1.828 1.00 94.75 93 LEU A O 1
ATOM 743 N N . TYR A 1 94 ? -4.060 -8.341 -1.689 1.00 95.25 94 TYR A N 1
ATOM 744 C CA . TYR A 1 94 ? -4.714 -7.894 -2.904 1.00 95.25 94 TYR A CA 1
ATOM 745 C C . TYR A 1 94 ? -3.664 -7.639 -3.981 1.00 95.25 94 TYR A C 1
ATOM 747 O O . TYR A 1 94 ? -2.611 -7.052 -3.742 1.00 95.25 94 TYR A O 1
ATOM 755 N N . VAL A 1 95 ? -3.946 -8.174 -5.165 1.00 93.31 95 VAL A N 1
ATOM 756 C CA . VAL A 1 95 ? -3.035 -8.186 -6.304 1.00 93.31 95 VAL A CA 1
ATOM 757 C C . VAL A 1 95 ? -3.831 -7.729 -7.521 1.00 93.31 95 VAL A C 1
ATOM 759 O O . VAL A 1 95 ? -4.386 -8.533 -8.278 1.00 93.31 95 VAL A O 1
ATOM 762 N N . GLY A 1 96 ? -3.956 -6.409 -7.654 1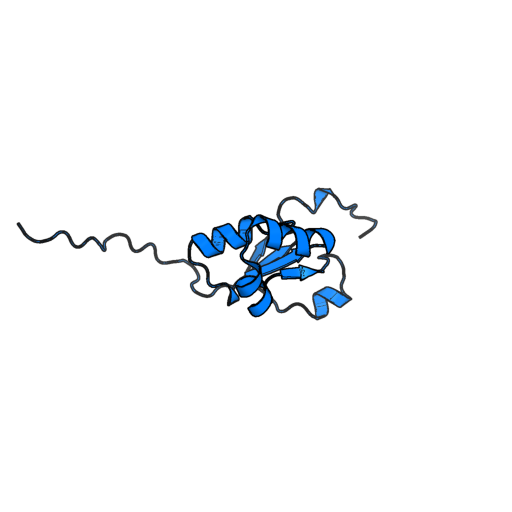.00 87.31 96 GLY A N 1
ATOM 763 C CA . GLY A 1 96 ? -4.849 -5.743 -8.598 1.00 87.31 96 GLY A CA 1
ATOM 764 C C . GLY A 1 96 ? -4.358 -5.791 -10.042 1.00 87.31 96 GLY A C 1
ATOM 765 O O . GLY A 1 96 ? -3.883 -4.801 -10.577 1.00 87.31 96 GLY A O 1
ATOM 766 N N . SER A 1 97 ? -4.486 -6.943 -10.704 1.00 87.38 97 SER A N 1
ATOM 767 C CA . SER A 1 97 ? -4.189 -7.101 -12.137 1.00 87.38 97 SER A CA 1
ATOM 768 C C . SER A 1 97 ? -2.819 -6.554 -12.576 1.00 87.38 97 SER A C 1
ATOM 770 O O . SER A 1 97 ? -2.719 -6.064 -13.687 1.00 87.38 97 SER A O 1
ATOM 772 N N . PHE A 1 98 ? -1.753 -6.652 -11.779 1.00 90.31 98 PHE A N 1
ATOM 773 C CA . PHE A 1 98 ? -0.411 -6.214 -12.209 1.00 90.31 98 PHE A CA 1
ATOM 774 C C . PHE A 1 98 ? 0.532 -7.381 -12.543 1.00 90.31 98 PHE A C 1
ATOM 776 O O . PHE A 1 98 ? 1.479 -7.205 -13.299 1.00 90.31 98 PHE A O 1
ATOM 783 N N . ILE A 1 99 ? 0.248 -8.602 -12.069 1.00 91.12 99 ILE A N 1
ATOM 784 C CA . ILE A 1 99 ? 1.107 -9.788 -12.284 1.00 91.12 99 ILE A CA 1
ATOM 785 C C . ILE A 1 99 ? 1.335 -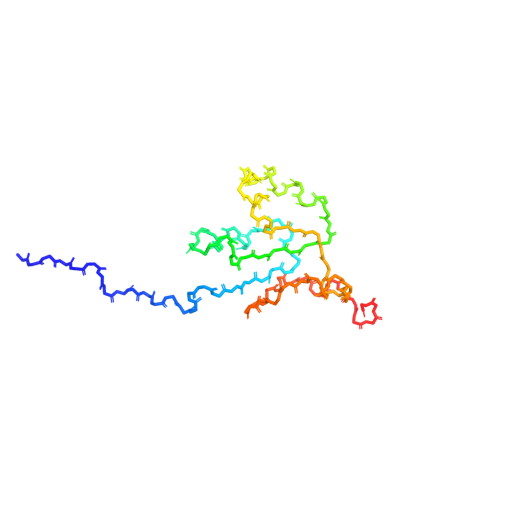10.091 -13.769 1.00 91.12 99 ILE A C 1
ATOM 787 O O . ILE A 1 99 ? 2.401 -10.559 -14.148 1.00 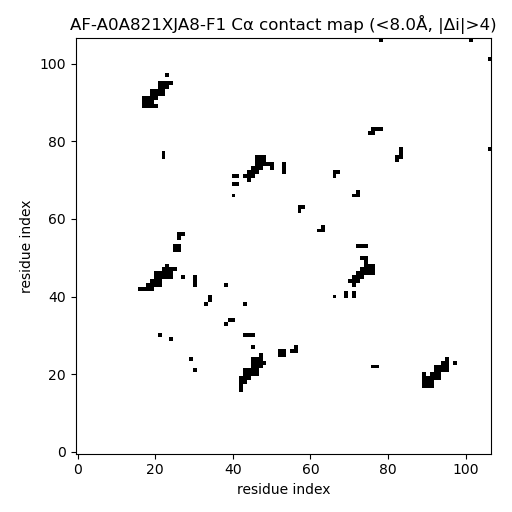91.12 99 ILE A O 1
ATOM 791 N N . HIS A 1 100 ? 0.363 -9.781 -14.630 1.00 91.25 100 HIS A N 1
ATOM 792 C CA . HIS A 1 100 ? 0.480 -10.002 -16.073 1.00 91.25 100 HIS A CA 1
ATOM 793 C C . HIS A 1 100 ? 1.530 -9.107 -16.762 1.00 91.25 100 HIS A C 1
ATOM 795 O O . HIS A 1 100 ? 1.818 -9.316 -17.937 1.00 91.25 100 HIS A O 1
ATOM 801 N N . LEU A 1 101 ? 2.075 -8.110 -16.058 1.00 91.44 101 LEU A N 1
ATOM 802 C CA . LEU A 1 101 ? 3.161 -7.253 -16.537 1.00 91.44 101 LEU A CA 1
ATOM 803 C C . LEU A 1 101 ? 4.543 -7.910 -16.386 1.00 91.44 101 LEU A C 1
ATOM 805 O O . LEU A 1 101 ? 5.526 -7.373 -16.892 1.00 91.44 101 LEU A O 1
ATOM 809 N N . PHE A 1 102 ? 4.620 -9.052 -15.699 1.00 89.94 102 PHE A N 1
ATOM 810 C CA . PHE A 1 102 ? 5.865 -9.721 -15.343 1.00 89.94 102 PHE A CA 1
ATOM 811 C C . PHE A 1 102 ? 5.997 -11.058 -16.073 1.00 89.94 102 PHE A C 1
ATOM 813 O O . PHE A 1 102 ? 5.011 -11.759 -16.313 1.00 89.94 102 PHE A O 1
ATOM 820 N N . ASP A 1 103 ? 7.233 -11.417 -16.416 1.00 89.56 103 ASP A N 1
ATOM 821 C CA . ASP A 1 103 ? 7.550 -12.705 -17.027 1.00 89.56 103 ASP A CA 1
ATOM 822 C C . ASP A 1 103 ? 7.950 -13.713 -15.944 1.00 89.56 103 ASP A C 1
ATOM 824 O O . ASP A 1 103 ? 8.777 -13.424 -15.082 1.00 89.56 103 ASP A O 1
ATOM 828 N N . ALA A 1 104 ? 7.387 -14.919 -16.012 1.00 83.25 104 ALA A N 1
ATOM 829 C CA . ALA A 1 104 ? 7.624 -15.979 -15.034 1.00 83.25 104 ALA A CA 1
ATOM 830 C C . ALA A 1 104 ? 9.076 -16.500 -14.996 1.00 83.25 104 ALA A C 1
ATOM 832 O O . ALA A 1 104 ? 9.403 -17.313 -14.138 1.00 83.25 104 ALA A O 1
ATOM 833 N N . THR A 1 105 ? 9.925 -16.105 -15.947 1.00 85.69 105 THR A N 1
ATOM 834 C CA . THR A 1 105 ? 11.332 -16.519 -16.042 1.00 85.69 105 THR A CA 1
ATOM 835 C C . THR A 1 105 ? 12.323 -15.433 -15.641 1.00 85.69 105 THR A C 1
ATOM 837 O O . THR A 1 105 ? 13.508 -15.732 -15.494 1.00 85.69 105 THR A O 1
ATOM 840 N N . THR A 1 106 ? 11.871 -14.184 -15.496 1.00 82.44 106 THR A N 1
ATOM 841 C CA . THR A 1 106 ? 12.741 -13.041 -15.174 1.00 82.44 106 THR A CA 1
ATOM 842 C C . THR A 1 106 ? 12.499 -12.453 -13.793 1.00 82.44 106 THR A C 1
ATOM 844 O O . THR A 1 106 ? 13.286 -11.602 -13.381 1.00 82.44 106 THR A O 1
ATOM 847 N N . GLN A 1 107 ? 11.424 -12.870 -13.119 1.00 75.62 107 GLN A N 1
ATOM 848 C CA . GLN A 1 107 ? 11.189 -12.592 -11.703 1.00 75.62 107 GLN A CA 1
ATOM 849 C C . GLN A 1 107 ? 11.782 -13.690 -10.831 1.00 75.62 107 GLN A C 1
ATOM 851 O O . GLN A 1 107 ? 11.727 -14.869 -11.255 1.00 75.62 107 GLN A O 1
#

Radius of gyration: 17.39 Å; Cα contacts (8 Å, |Δi|>4): 115; chains: 1; bounding box: 63×32×35 Å

Secondary structure (DSSP, 8-state):
-----S-S-----TTTT--EEEET-TT-HHHHHHHHTT--GGGEEEEES-HHHHHHHHHHHS-HHHHHHTT-EEE--TT-HHHHTTSPP-SEEEE-S-GGGS-TTT-

Organism: NCBI:txid392032

InterPro domains:
  IPR051654 Fungal Meroterpenoid Biosynthesis Methyltransferases [PTHR35897] (16-107)

Nearest PDB structures (foldseek):
  3g5t-assembly1_A  TM=7.132E-01  e=3.734E-02  Saccharomyces cerevisiae
  3bwb-assembly1_B  TM=6.104E-01  e=8.312E-02  Tr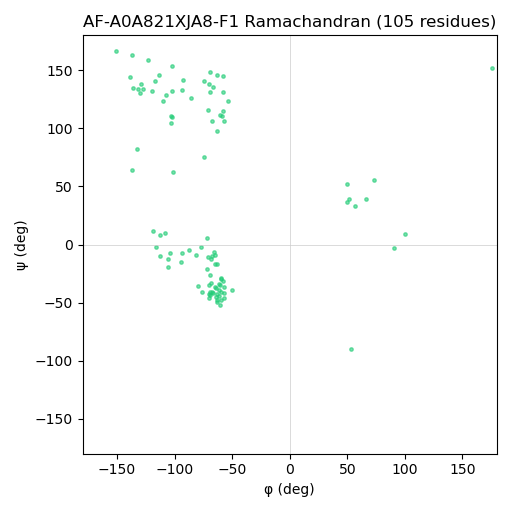ypanosoma cruzi strain CL Brener
  3bwb-assembly1_A  TM=5.976E-01  e=7.274E-02  Trypanosoma cruzi strain CL Brener
  8iyi-assembly1_B  TM=5.792E-01  e=1.850E-01  Kluyveromyces lactis NRRL Y-1140
  3pfn-assembly1_D  TM=4.225E-01  e=9.171E-01  Homo sapiens

pLDDT: mean 85.01, std 15.16, range [39.12, 97.06]